Protein AF-A0AAV0XM20-F1 (afdb_monomer)

pLDDT: mean 88.74, std 11.44, range [48.19, 98.31]

Foldseek 3Di:
DPPVVVVVVVVLLVVLVVLLVVVLVVQVVDPLVVVLQVLLVVVLCQQVVDVVLVVLLVVLCVVVVFDQDRADHDRDRRDLLPVLSNLVNCVSSLVSLLVSLVCQLPPPVDDNVRNVVSVVSNCQSPPPSNVVVSVVSNVVSVVSNVSSVD

Radius of gyration: 18.61 Å; Cα contacts (8 Å, |Δi|>4): 126; chains: 1; bounding box: 55×38×40 Å

Sequence (150 aa):
MRYDYNCLLVLLHCLNHRLELAVHDSIKDIGALNHFKSFIDSLYVLYNASPKNQNELRNVCNELDILFLKLGRVLDVRWVASSWRAINAVWKTFPALCNHFCNAANDSTKNSKTRNKYLGLKKRLASPEFVSDLGLMCDCLQELSILSNQ

Nearest PDB structures (foldseek):
  5zo6-assembly1_X  TM=2.438E-01  e=1.044E+00  Homo sapiens
  5n77-assembly1_B  TM=3.645E-01  e=4.828E+00  Escherichia coli
  1bgd-assembly1_A  TM=3.052E-01  e=7.262E+00  Canis lupus familiaris

Mean predicted aligned error: 6.08 Å

Solvent-accessible surface area (backbone atoms only — not comparable to full-atom values): 8097 Å² total; per-residue (Å²): 142,76,71,68,62,60,56,53,52,52,51,50,54,52,50,35,53,51,50,53,51,52,54,50,58,62,48,72,76,38,71,69,54,52,58,52,42,53,50,47,40,49,52,23,49,56,38,73,76,26,72,66,53,38,50,55,41,41,50,44,13,58,78,68,75,36,76,76,53,79,63,39,56,59,88,69,98,84,37,56,54,55,23,30,53,17,47,49,23,48,61,70,34,38,71,32,52,51,48,48,24,50,50,50,35,67,38,83,89,53,55,69,70,56,17,52,50,25,44,52,50,38,54,51,64,70,26,71,67,49,47,50,51,51,51,53,49,43,58,55,25,48,56,50,23,56,63,58,71,112

Organism: NCBI:txid13131

Secondary structure (DSSP, 8-state):
--SHHHHHHHHHHHHHHHHHHHHHHHHHT-HHHHHHHHHHHHHHHHHHS-HHHHHHHHHHHHHTTPPP------S-SS-HHHHHHHHHHHHHTHHHHHHHHHHHHH-TTS-HHHHHHHHHHHHHHT-HHHHHHHHHHHHHHHHHHHHHT-

Structure (mmCIF, N/CA/C/O backbone):
data_AF-A0AAV0XM20-F1
#
_entry.id   AF-A0AAV0XM20-F1
#
loop_
_atom_site.group_PDB
_atom_site.id
_atom_site.type_symbol
_atom_site.label_atom_id
_atom_site.label_alt_id
_atom_site.label_comp_id
_atom_site.label_asym_id
_atom_site.label_entity_id
_atom_site.label_seq_id
_atom_site.pdbx_PDB_ins_code
_atom_site.Cartn_x
_atom_site.Cartn_y
_atom_site.Cartn_z
_atom_site.occupancy
_atom_site.B_iso_or_equiv
_atom_site.auth_seq_id
_atom_site.auth_comp_id
_atom_site.auth_asym_id
_atom_site.auth_atom_id
_atom_site.pdbx_PDB_model_num
ATOM 1 N N . MET A 1 1 ? 37.796 -23.287 -16.815 1.00 48.19 1 MET A N 1
ATOM 2 C CA . MET A 1 1 ? 36.520 -22.604 -17.126 1.00 48.19 1 MET A CA 1
ATOM 3 C C . MET A 1 1 ? 36.059 -21.724 -15.957 1.00 48.19 1 MET A C 1
ATOM 5 O O . MET A 1 1 ? 35.093 -22.054 -15.289 1.00 48.19 1 MET A O 1
ATOM 9 N N . ARG A 1 2 ? 36.775 -20.632 -15.648 1.00 50.75 2 ARG A N 1
ATOM 10 C CA . ARG A 1 2 ? 36.396 -19.661 -14.590 1.00 50.75 2 ARG A CA 1
ATOM 11 C C . ARG A 1 2 ? 36.376 -18.201 -15.077 1.00 50.75 2 ARG A C 1
ATOM 13 O O . ARG A 1 2 ? 36.044 -17.322 -14.294 1.00 50.75 2 ARG A O 1
ATOM 20 N N . TYR A 1 3 ? 36.704 -17.946 -16.346 1.00 52.22 3 TYR A N 1
ATOM 21 C CA . TYR A 1 3 ? 36.844 -16.589 -16.887 1.00 52.22 3 TYR A CA 1
ATOM 22 C C . TYR A 1 3 ? 35.568 -16.059 -17.568 1.00 52.22 3 TYR A C 1
ATOM 24 O O . TYR A 1 3 ? 35.324 -14.859 -17.511 1.00 52.22 3 TYR A O 1
ATOM 32 N N . ASP A 1 4 ? 34.694 -16.928 -18.090 1.00 56.91 4 ASP A N 1
ATOM 33 C CA . ASP A 1 4 ? 33.479 -16.497 -18.810 1.00 56.91 4 ASP A CA 1
ATOM 34 C C . ASP A 1 4 ? 32.323 -16.062 -17.890 1.00 56.91 4 ASP A C 1
ATOM 36 O O . ASP A 1 4 ? 31.483 -15.248 -18.271 1.00 56.91 4 ASP A O 1
ATOM 40 N N . TYR A 1 5 ? 32.304 -16.531 -16.638 1.00 59.81 5 TYR A N 1
ATOM 41 C CA . TYR A 1 5 ? 31.246 -16.195 -15.676 1.00 59.81 5 TYR A CA 1
ATOM 42 C C . TYR A 1 5 ? 31.276 -14.725 -15.237 1.00 59.81 5 TYR A C 1
ATOM 44 O O . TYR A 1 5 ? 30.232 -14.143 -14.962 1.00 59.81 5 TYR A O 1
ATOM 52 N N . ASN A 1 6 ? 32.458 -14.106 -15.189 1.00 63.84 6 ASN A N 1
ATOM 53 C CA . ASN A 1 6 ? 32.605 -12.728 -14.714 1.00 63.84 6 ASN A CA 1
ATOM 54 C C . ASN A 1 6 ? 32.052 -11.719 -15.740 1.00 63.84 6 ASN A C 1
ATOM 56 O O . ASN A 1 6 ? 31.419 -10.735 -15.374 1.00 63.84 6 ASN A O 1
ATOM 60 N N . CYS A 1 7 ? 32.204 -12.010 -17.036 1.00 73.31 7 CYS A N 1
ATOM 61 C CA . CYS A 1 7 ? 31.648 -11.183 -18.108 1.00 73.31 7 CYS A CA 1
ATOM 62 C C . CYS A 1 7 ? 30.112 -11.253 -18.146 1.00 73.31 7 CYS A C 1
A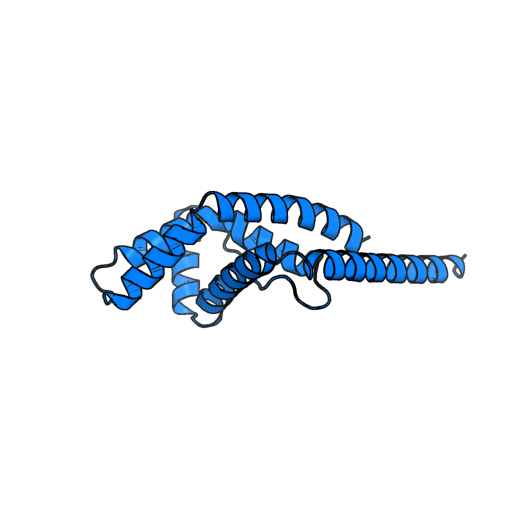TOM 64 O O . CYS A 1 7 ? 29.451 -10.219 -18.241 1.00 73.31 7 CYS A O 1
ATOM 66 N N . LEU A 1 8 ? 29.541 -12.454 -17.985 1.00 78.19 8 LEU A N 1
ATOM 67 C CA . LEU A 1 8 ? 28.089 -12.648 -17.938 1.00 78.19 8 LEU A CA 1
ATOM 68 C C . LEU A 1 8 ? 27.444 -11.905 -16.756 1.00 78.19 8 LEU A C 1
ATOM 70 O O . LEU A 1 8 ? 26.426 -11.241 -16.935 1.00 78.19 8 LEU A O 1
ATOM 74 N N . LEU A 1 9 ? 28.062 -11.963 -15.571 1.00 78.00 9 LEU A N 1
ATOM 75 C CA . LEU A 1 9 ? 27.580 -11.259 -14.376 1.00 78.00 9 LEU A CA 1
ATOM 76 C C . LEU A 1 9 ? 27.590 -9.735 -14.549 1.00 78.00 9 LEU A C 1
ATOM 78 O O . LEU A 1 9 ? 26.640 -9.063 -14.151 1.00 78.00 9 LEU A O 1
ATOM 82 N N . VAL A 1 10 ? 28.639 -9.183 -15.168 1.00 78.38 10 VAL A N 1
ATOM 83 C CA . VAL A 1 10 ? 28.726 -7.742 -15.453 1.00 78.38 10 VAL A CA 1
ATOM 84 C C . VAL A 1 10 ? 27.644 -7.316 -16.448 1.00 78.38 10 VAL A C 1
ATOM 86 O O . VAL A 1 10 ? 26.977 -6.308 -16.224 1.00 78.38 10 VAL A O 1
ATOM 89 N N . LEU A 1 11 ? 27.420 -8.092 -17.512 1.00 80.69 11 LEU A N 1
ATOM 90 C CA . LEU A 1 11 ? 26.372 -7.805 -18.496 1.00 80.69 11 LEU A CA 1
ATOM 91 C C . LEU A 1 11 ? 24.975 -7.829 -17.869 1.00 80.69 11 LEU A C 1
ATOM 93 O O . LEU A 1 11 ? 24.196 -6.904 -18.091 1.00 80.69 11 LEU A O 1
ATOM 97 N N . LEU A 1 12 ? 24.681 -8.840 -17.052 1.00 77.56 12 LEU A N 1
ATOM 98 C CA . LEU A 1 12 ? 23.405 -8.976 -16.354 1.00 77.56 12 LEU A CA 1
ATOM 99 C C . LEU A 1 12 ? 23.164 -7.812 -15.382 1.00 77.56 12 LEU A C 1
ATOM 101 O O . LEU A 1 12 ? 22.110 -7.182 -15.410 1.00 77.56 12 LEU A O 1
ATOM 105 N N . HIS A 1 13 ? 24.186 -7.435 -14.607 1.00 78.25 13 HIS A N 1
ATOM 106 C CA . HIS A 1 13 ? 24.127 -6.263 -13.735 1.00 78.25 13 HIS A CA 1
ATOM 107 C C . HIS A 1 13 ? 23.841 -4.970 -14.515 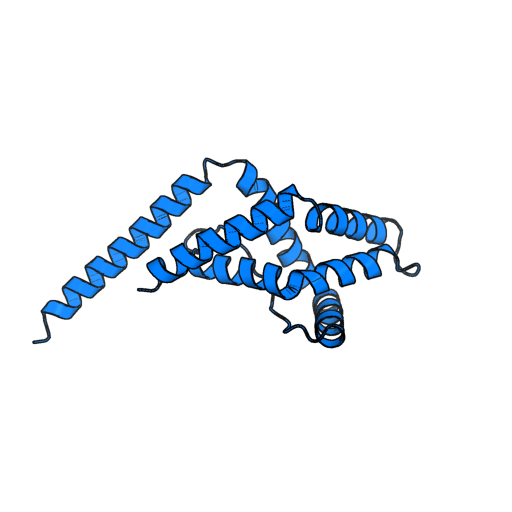1.00 78.25 13 HIS A C 1
ATOM 109 O O . HIS A 1 13 ? 22.984 -4.177 -14.118 1.00 78.25 13 HIS A O 1
ATOM 115 N N . CYS A 1 14 ? 24.523 -4.760 -15.645 1.00 84.00 14 CYS A N 1
ATOM 116 C CA . CYS A 1 14 ? 24.290 -3.601 -16.500 1.00 84.00 14 CYS A CA 1
ATOM 117 C C . CYS A 1 14 ? 22.878 -3.595 -17.101 1.00 84.00 14 CYS A C 1
ATOM 119 O O . CYS A 1 14 ? 22.260 -2.534 -17.170 1.00 84.00 14 CYS A O 1
ATOM 121 N N . LEU A 1 15 ? 22.357 -4.748 -17.529 1.00 83.12 15 LEU A N 1
ATOM 122 C CA . LEU A 1 15 ? 21.005 -4.866 -18.080 1.00 83.12 15 LEU A CA 1
ATOM 123 C C . LEU A 1 15 ? 19.941 -4.570 -17.020 1.00 83.12 15 LEU A C 1
ATOM 125 O O . LEU A 1 15 ? 19.059 -3.754 -17.281 1.00 83.12 15 LEU A O 1
ATOM 129 N N . ASN A 1 16 ? 20.076 -5.126 -15.815 1.00 82.25 16 ASN A N 1
ATOM 130 C CA . ASN A 1 16 ? 19.163 -4.850 -14.704 1.00 82.25 16 ASN A CA 1
ATOM 131 C C . ASN A 1 16 ? 19.190 -3.363 -14.336 1.00 82.25 16 ASN A C 1
ATOM 133 O O . ASN A 1 16 ? 18.140 -2.739 -14.194 1.00 82.25 16 ASN A O 1
ATOM 137 N N . HIS A 1 17 ? 20.378 -2.752 -14.283 1.00 82.62 17 HIS A N 1
ATOM 138 C CA . HIS A 1 17 ? 20.493 -1.316 -14.037 1.00 82.62 17 HIS A CA 1
ATOM 139 C C . HIS A 1 17 ? 19.832 -0.471 -15.140 1.00 82.62 17 HIS A C 1
ATOM 141 O O . HIS A 1 17 ? 19.141 0.503 -14.842 1.00 82.62 17 HIS A O 1
ATOM 147 N N . ARG A 1 18 ? 19.995 -0.844 -16.417 1.00 84.44 18 ARG A N 1
ATOM 148 C CA . ARG A 1 18 ? 19.340 -0.153 -17.542 1.00 84.44 18 ARG A CA 1
ATOM 149 C C . ARG A 1 18 ? 17.823 -0.314 -17.518 1.00 84.44 18 ARG A C 1
ATOM 151 O O . ARG A 1 18 ? 17.128 0.647 -17.835 1.00 84.44 18 ARG A O 1
ATOM 158 N N . LEU A 1 19 ? 17.319 -1.486 -17.131 1.00 84.25 19 LEU A N 1
ATOM 159 C CA . LEU A 1 19 ? 15.889 -1.722 -16.944 1.00 84.25 19 LEU A CA 1
ATOM 160 C C . LEU A 1 19 ? 15.330 -0.821 -15.838 1.00 84.25 19 LEU A C 1
ATOM 162 O O . LEU A 1 19 ? 14.316 -0.162 -16.052 1.00 84.25 19 LEU A O 1
ATOM 166 N N . GLU A 1 20 ? 16.015 -0.725 -14.694 1.00 83.00 20 GLU A N 1
ATOM 167 C CA . GLU A 1 20 ? 15.612 0.183 -13.613 1.00 83.00 20 GLU A CA 1
ATOM 168 C C . GLU A 1 20 ? 15.540 1.643 -14.080 1.00 83.00 20 GLU A C 1
ATOM 170 O O . GLU A 1 20 ? 14.567 2.333 -13.774 1.00 83.00 20 GLU A O 1
ATOM 175 N N . LEU A 1 21 ? 16.536 2.109 -14.844 1.00 83.88 21 LEU A N 1
ATOM 176 C CA . LEU A 1 21 ? 16.545 3.469 -15.391 1.00 83.88 21 LEU A CA 1
ATOM 177 C C . LEU A 1 21 ? 15.398 3.701 -16.381 1.00 83.88 21 LEU A C 1
ATOM 179 O O . LEU A 1 21 ? 14.703 4.707 -16.274 1.00 83.88 21 LEU A O 1
ATOM 183 N N . ALA A 1 22 ? 15.153 2.760 -17.297 1.00 83.94 22 ALA A N 1
ATOM 184 C CA . ALA A 1 22 ? 14.080 2.873 -18.284 1.00 83.94 22 ALA A CA 1
ATOM 185 C C . ALA A 1 22 ? 12.688 2.921 -17.631 1.00 83.94 22 ALA A C 1
ATOM 187 O O . ALA A 1 22 ? 11.841 3.729 -18.019 1.00 83.94 22 ALA A O 1
ATOM 188 N N . VAL A 1 23 ? 12.459 2.089 -16.610 1.00 81.88 23 VAL A N 1
ATOM 189 C CA . VAL A 1 23 ? 11.220 2.106 -15.818 1.00 81.88 23 VAL A CA 1
ATOM 190 C C . VAL A 1 23 ? 11.081 3.434 -15.075 1.00 81.88 23 VAL A C 1
ATOM 192 O O . VAL A 1 23 ? 10.017 4.046 -15.108 1.00 81.88 23 VAL A O 1
ATOM 195 N N . HIS A 1 24 ? 12.155 3.908 -14.439 1.00 80.31 24 HIS A N 1
ATOM 196 C CA . HIS A 1 24 ? 12.159 5.184 -13.721 1.00 80.31 24 HIS A CA 1
ATOM 197 C C . HIS A 1 24 ? 11.822 6.364 -14.633 1.00 80.31 24 HIS A C 1
ATOM 199 O O . HIS A 1 24 ? 10.972 7.181 -14.285 1.00 80.31 24 HIS A O 1
ATOM 205 N N . ASP A 1 25 ? 12.442 6.438 -15.809 1.00 81.19 25 ASP A N 1
ATOM 206 C CA . ASP A 1 25 ? 12.184 7.511 -16.768 1.00 81.19 25 ASP A CA 1
ATOM 207 C C . ASP A 1 25 ? 10.749 7.454 -17.308 1.00 81.19 25 ASP A C 1
ATOM 209 O O . ASP A 1 25 ? 10.080 8.481 -17.340 1.00 81.19 25 ASP A O 1
ATOM 213 N N . SER A 1 26 ? 10.221 6.258 -17.589 1.00 79.94 26 SER A N 1
ATOM 214 C CA . SER A 1 26 ? 8.829 6.087 -18.041 1.00 79.94 26 SER A CA 1
ATOM 215 C C . SER A 1 26 ? 7.801 6.555 -17.003 1.00 79.94 26 SER A C 1
ATOM 217 O O . SER A 1 26 ? 6.717 7.015 -17.349 1.00 79.94 26 SER A O 1
ATOM 219 N N . ILE A 1 27 ? 8.126 6.427 -15.716 1.00 77.56 27 ILE A N 1
ATOM 220 C CA . ILE A 1 27 ? 7.227 6.757 -14.605 1.00 77.56 27 ILE A CA 1
ATOM 221 C C . ILE A 1 27 ? 7.209 8.257 -14.303 1.00 77.56 27 ILE A C 1
ATOM 223 O O . ILE A 1 27 ? 6.164 8.778 -13.907 1.00 77.56 27 ILE A O 1
ATOM 227 N N . LYS A 1 28 ? 8.336 8.959 -14.486 1.00 72.75 28 LYS A N 1
ATOM 228 C CA . LYS A 1 28 ? 8.437 10.409 -14.228 1.00 72.75 28 LYS A CA 1
ATOM 229 C C . LYS A 1 28 ? 7.413 11.219 -15.015 1.00 72.75 28 LYS A C 1
ATOM 231 O O . LYS A 1 28 ? 6.907 12.214 -14.500 1.00 72.75 28 LYS A O 1
ATOM 236 N N . ASP A 1 29 ? 7.098 10.771 -16.223 1.00 69.69 29 ASP A N 1
ATOM 237 C CA . ASP A 1 29 ? 6.232 11.495 -17.150 1.00 69.69 29 ASP A CA 1
ATOM 238 C C . ASP A 1 29 ? 4.734 11.244 -16.894 1.00 69.69 29 ASP A C 1
ATOM 240 O O . ASP A 1 29 ? 3.873 11.909 -17.473 1.00 69.69 29 ASP A O 1
ATOM 244 N N . ILE A 1 30 ? 4.387 10.326 -15.981 1.00 74.94 30 ILE A N 1
ATOM 245 C CA . ILE A 1 30 ? 3.000 9.933 -15.709 1.00 74.94 30 ILE A CA 1
ATOM 246 C C . ILE A 1 30 ? 2.519 10.581 -14.407 1.00 74.94 30 ILE A C 1
ATOM 248 O O . ILE A 1 30 ? 2.621 10.019 -13.316 1.00 74.94 30 ILE A O 1
ATOM 252 N N . GLY A 1 31 ? 1.903 11.762 -14.521 1.00 70.12 31 GLY A N 1
ATOM 253 C CA . GLY A 1 31 ? 1.361 12.505 -13.374 1.00 70.12 31 GLY A CA 1
ATOM 254 C C . GLY A 1 31 ? 0.370 11.713 -12.503 1.00 70.12 31 GLY A C 1
ATOM 255 O O . GLY A 1 31 ? 0.310 11.925 -11.292 1.00 70.12 31 GLY A O 1
ATOM 256 N N . ALA A 1 32 ? -0.356 10.747 -13.077 1.00 67.81 32 ALA A N 1
ATOM 257 C CA . ALA A 1 32 ? -1.258 9.859 -12.336 1.00 67.81 32 ALA A CA 1
ATOM 258 C C . ALA A 1 32 ? -0.521 8.990 -11.294 1.00 67.81 32 ALA A C 1
ATOM 260 O O . ALA A 1 32 ? -1.025 8.788 -10.184 1.00 67.81 32 ALA A O 1
ATOM 261 N N . LEU A 1 33 ? 0.715 8.563 -11.590 1.00 78.81 33 LEU A N 1
ATOM 262 C CA . LEU A 1 33 ? 1.526 7.766 -10.667 1.00 78.81 33 LEU A CA 1
ATOM 263 C C . LEU A 1 33 ? 1.944 8.560 -9.428 1.00 78.81 33 LEU A C 1
ATOM 265 O O . LEU A 1 33 ? 2.133 7.968 -8.368 1.00 78.81 33 LEU A O 1
ATOM 269 N N . ASN A 1 34 ? 1.998 9.893 -9.501 1.00 82.69 34 ASN A N 1
ATOM 270 C CA . ASN A 1 34 ? 2.282 10.726 -8.332 1.00 82.69 34 ASN A CA 1
ATOM 271 C C . ASN A 1 34 ? 1.163 10.642 -7.287 1.00 82.69 34 ASN A C 1
ATOM 273 O O . ASN A 1 34 ? 1.437 10.537 -6.090 1.00 82.69 34 ASN A O 1
ATOM 277 N N . HIS A 1 35 ? -0.102 10.645 -7.719 1.00 87.62 35 HIS A N 1
ATOM 278 C CA . HIS A 1 35 ? -1.240 10.503 -6.806 1.00 87.62 35 HIS A CA 1
ATOM 279 C C . HIS A 1 35 ? -1.308 9.104 -6.197 1.00 87.62 35 HIS A C 1
ATOM 281 O O . HIS A 1 35 ? -1.593 8.963 -5.005 1.00 87.62 35 HIS A O 1
ATOM 287 N N . PHE A 1 36 ? -1.016 8.077 -6.995 1.00 90.69 36 PHE A N 1
ATOM 288 C CA . PHE A 1 36 ? -0.913 6.705 -6.516 1.00 90.69 36 PHE A CA 1
ATOM 289 C C . PHE A 1 36 ? 0.214 6.553 -5.483 1.00 90.69 36 PHE A C 1
ATOM 291 O O . PHE A 1 36 ? -0.045 6.143 -4.349 1.00 90.69 36 PHE A O 1
ATOM 298 N N . LYS A 1 37 ? 1.436 6.992 -5.825 1.00 90.88 37 LYS A N 1
ATOM 299 C CA . LYS A 1 37 ? 2.605 7.011 -4.930 1.00 90.88 37 LYS A CA 1
ATOM 300 C C . LYS A 1 37 ? 2.286 7.706 -3.617 1.00 90.88 37 LYS A C 1
ATOM 302 O O . LYS A 1 37 ? 2.500 7.137 -2.553 1.00 90.88 37 LYS A O 1
ATOM 307 N N . SER A 1 38 ? 1.734 8.917 -3.695 1.00 91.69 38 SER A N 1
ATOM 308 C CA . SER A 1 38 ? 1.384 9.718 -2.523 1.00 91.69 38 SER A CA 1
ATOM 309 C C . SER A 1 38 ? 0.413 8.981 -1.599 1.00 91.69 38 SER A C 1
ATOM 311 O O . SER A 1 38 ? 0.579 9.003 -0.378 1.00 91.69 38 SER A O 1
ATOM 313 N N . PHE A 1 39 ? -0.571 8.276 -2.164 1.00 95.12 39 PHE A N 1
ATOM 314 C CA . PHE A 1 39 ? -1.506 7.504 -1.359 1.00 95.12 39 PHE A CA 1
ATOM 315 C C . PHE A 1 39 ? -0.835 6.300 -0.688 1.00 95.12 39 PHE A C 1
ATOM 317 O O . PHE A 1 39 ? -1.001 6.125 0.519 1.00 95.12 39 PHE A O 1
ATOM 324 N N . ILE A 1 40 ? -0.027 5.521 -1.412 1.00 95.25 40 ILE A N 1
ATOM 325 C CA . ILE A 1 40 ? 0.728 4.402 -0.824 1.00 95.25 40 ILE A CA 1
ATOM 326 C C . ILE A 1 40 ? 1.685 4.897 0.272 1.00 95.25 40 ILE A C 1
ATOM 328 O O . ILE A 1 40 ? 1.721 4.332 1.366 1.00 95.25 40 ILE A O 1
ATOM 332 N N . ASP A 1 41 ? 2.389 6.006 0.040 1.00 93.50 41 ASP A N 1
ATOM 333 C CA . ASP A 1 41 ? 3.258 6.634 1.038 1.00 93.50 41 ASP A CA 1
ATOM 334 C C . ASP A 1 41 ? 2.465 7.094 2.274 1.00 93.50 41 ASP A C 1
ATOM 336 O O . ASP A 1 41 ? 2.945 6.970 3.404 1.00 93.50 41 ASP A O 1
ATOM 340 N N . SER A 1 42 ? 1.222 7.556 2.103 1.00 95.44 42 SER A N 1
ATOM 341 C CA . SER A 1 42 ? 0.346 7.899 3.229 1.00 95.44 42 SER A CA 1
ATOM 342 C C . SER A 1 42 ? -0.021 6.677 4.083 1.00 95.44 42 SER A C 1
ATOM 344 O O . SER A 1 42 ? -0.047 6.784 5.314 1.00 95.44 42 SER A O 1
ATOM 346 N N . LEU A 1 43 ? -0.232 5.508 3.460 1.00 96.75 43 LEU A N 1
ATOM 347 C CA . LEU A 1 43 ? -0.448 4.244 4.168 1.00 96.75 43 LEU A CA 1
ATOM 348 C C . LEU A 1 43 ? 0.812 3.850 4.937 1.00 96.75 43 LEU A C 1
ATOM 350 O O . LEU A 1 43 ? 0.745 3.570 6.134 1.00 96.75 43 LEU A O 1
ATOM 354 N N . TYR A 1 44 ? 1.973 3.901 4.279 1.00 95.50 44 TYR A N 1
ATOM 355 C CA . TYR A 1 44 ? 3.254 3.649 4.931 1.00 95.50 44 TYR A CA 1
ATOM 356 C C . TYR A 1 44 ? 3.432 4.529 6.172 1.00 95.50 44 TYR A C 1
ATOM 358 O O . TYR A 1 44 ? 3.725 4.019 7.251 1.00 95.50 44 TYR A O 1
ATOM 366 N N . VAL A 1 45 ? 3.217 5.843 6.055 1.00 95.19 45 VAL A N 1
ATOM 367 C CA . VAL A 1 45 ? 3.347 6.773 7.185 1.00 95.19 45 VAL A CA 1
ATOM 368 C C . VAL A 1 45 ? 2.353 6.431 8.294 1.00 95.19 45 VAL A C 1
ATOM 370 O O . VAL A 1 45 ? 2.745 6.389 9.459 1.00 95.19 45 VAL A O 1
ATOM 373 N N . LEU A 1 46 ? 1.093 6.139 7.959 1.00 96.44 46 LEU A N 1
ATOM 374 C CA . LEU A 1 46 ? 0.050 5.831 8.939 1.00 96.44 46 LEU A CA 1
ATOM 375 C C . LEU A 1 46 ? 0.408 4.642 9.843 1.00 96.44 46 LEU A C 1
ATOM 377 O O . LEU A 1 46 ? 0.135 4.695 11.046 1.00 96.44 46 LEU A O 1
ATOM 381 N N . TYR A 1 47 ? 1.010 3.597 9.272 1.00 96.62 47 TYR A N 1
ATOM 382 C CA . TYR A 1 47 ? 1.311 2.352 9.983 1.00 96.62 47 TYR A CA 1
ATOM 383 C C . TYR A 1 47 ? 2.754 2.253 10.478 1.00 96.62 47 TYR A C 1
ATOM 385 O O . TYR A 1 47 ? 2.996 1.625 11.503 1.00 96.62 47 TYR A O 1
ATOM 393 N N . ASN A 1 48 ? 3.720 2.880 9.805 1.00 92.94 48 ASN A N 1
ATOM 394 C CA . ASN A 1 48 ? 5.111 2.881 10.259 1.00 92.94 48 ASN A CA 1
ATOM 395 C C . ASN A 1 48 ? 5.355 3.908 11.376 1.00 92.94 48 ASN A C 1
ATOM 397 O O . ASN A 1 48 ? 6.214 3.681 12.220 1.00 92.94 48 ASN A O 1
ATOM 401 N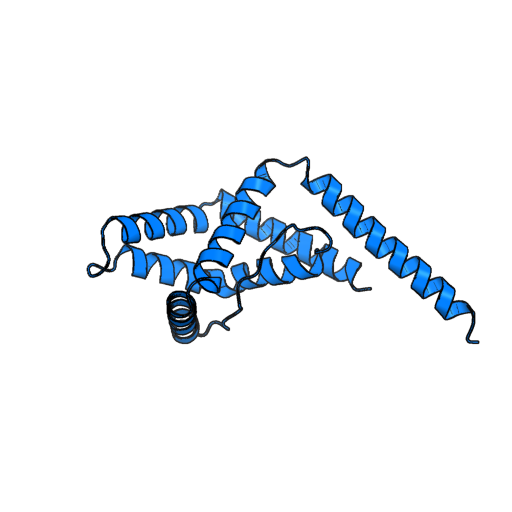 N . ALA A 1 49 ? 4.615 5.023 11.406 1.00 90.50 49 ALA A N 1
ATOM 402 C CA . ALA A 1 49 ? 4.779 6.046 12.443 1.00 90.50 49 ALA A CA 1
ATOM 403 C C . ALA A 1 49 ? 4.051 5.718 13.760 1.00 90.50 49 ALA A C 1
ATOM 405 O O . ALA A 1 49 ? 4.287 6.381 14.766 1.00 90.50 49 ALA A O 1
ATOM 406 N N . SER A 1 50 ? 3.147 4.731 13.770 1.00 93.44 50 SER A N 1
ATOM 407 C CA . SER A 1 50 ? 2.330 4.403 14.941 1.00 93.44 50 SER A CA 1
ATOM 408 C C . SER A 1 50 ? 2.277 2.892 15.186 1.00 93.44 50 SER A C 1
ATOM 410 O O . SER A 1 50 ? 1.532 2.190 14.496 1.00 93.44 50 SER A O 1
ATOM 412 N N . PRO A 1 51 ? 2.987 2.386 16.217 1.00 95.06 51 PRO A N 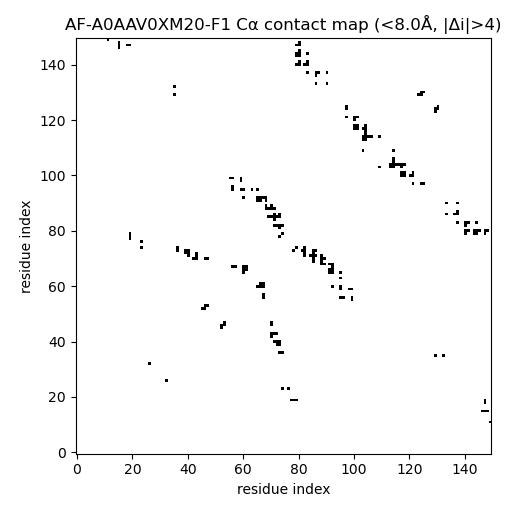1
ATOM 413 C CA . PRO A 1 51 ? 2.885 0.987 16.635 1.00 95.06 51 PRO A CA 1
ATOM 414 C C . PRO A 1 51 ? 1.448 0.577 16.975 1.00 95.06 51 PRO A C 1
ATOM 416 O O . PRO A 1 51 ? 1.042 -0.548 16.703 1.00 95.06 51 PRO A O 1
ATOM 419 N N . LYS A 1 52 ? 0.649 1.514 17.506 1.00 95.50 52 LYS A N 1
ATOM 420 C CA . LYS A 1 52 ? -0.773 1.300 17.795 1.00 95.50 52 LYS A CA 1
ATOM 421 C C . LYS A 1 52 ? -1.566 0.976 16.528 1.00 95.50 52 LYS A C 1
ATOM 423 O O . LYS A 1 52 ? -2.198 -0.071 16.483 1.00 95.50 52 LYS A O 1
ATOM 428 N N . ASN A 1 53 ? -1.485 1.817 15.494 1.00 96.31 53 ASN A N 1
ATOM 429 C CA . ASN A 1 53 ? -2.184 1.557 14.229 1.00 96.31 53 ASN A CA 1
ATOM 430 C C . ASN A 1 53 ? -1.706 0.247 13.583 1.00 96.31 53 ASN A C 1
ATOM 432 O O . ASN A 1 53 ? -2.493 -0.474 12.978 1.00 96.31 53 ASN A O 1
ATOM 436 N N . GLN A 1 54 ? -0.410 -0.065 13.697 1.00 96.81 54 GLN A N 1
ATOM 437 C CA . GLN A 1 54 ? 0.140 -1.318 13.186 1.00 96.81 54 GLN A CA 1
ATOM 438 C C . GLN A 1 54 ? -0.453 -2.535 13.906 1.00 96.81 54 GLN A C 1
ATOM 440 O O . GLN A 1 54 ? -0.787 -3.524 13.257 1.00 96.81 54 GLN A O 1
ATOM 445 N N . ASN A 1 55 ? -0.593 -2.462 15.231 1.00 97.31 55 ASN A N 1
ATOM 446 C CA . ASN A 1 55 ? -1.193 -3.526 16.024 1.00 97.31 55 ASN A CA 1
ATOM 447 C C . ASN A 1 55 ? -2.697 -3.663 15.753 1.00 97.31 55 ASN A C 1
ATOM 449 O O . ASN A 1 55 ? -3.185 -4.774 15.600 1.00 97.31 55 ASN A O 1
ATOM 453 N N . GLU A 1 56 ? -3.414 -2.543 15.620 1.00 96.94 56 GLU A N 1
ATOM 454 C CA . GLU A 1 56 ? -4.829 -2.535 15.226 1.00 96.94 56 GLU A CA 1
ATOM 455 C C . GLU A 1 56 ? -5.021 -3.222 13.862 1.00 96.94 56 GLU A C 1
ATOM 457 O O . GLU A 1 56 ? -5.845 -4.124 13.748 1.00 96.94 56 GLU A O 1
ATOM 462 N N . LEU A 1 57 ? -4.205 -2.898 12.850 1.00 97.81 57 LEU A N 1
ATOM 463 C CA . LEU A 1 57 ? -4.258 -3.588 11.554 1.00 97.81 57 LEU A CA 1
ATOM 464 C C . LEU A 1 57 ? -3.891 -5.072 11.660 1.00 97.81 57 LEU A C 1
ATOM 466 O O . LEU A 1 57 ? -4.519 -5.898 11.008 1.00 97.81 57 LEU A O 1
ATOM 470 N N . ARG A 1 58 ? -2.893 -5.426 12.476 1.00 97.88 58 ARG A N 1
ATOM 471 C CA . ARG A 1 58 ? -2.511 -6.826 12.701 1.00 97.88 58 ARG A CA 1
ATOM 472 C C . ARG A 1 58 ? -3.650 -7.633 13.321 1.00 97.88 58 ARG A C 1
ATOM 474 O O . ARG A 1 58 ? -3.864 -8.764 12.905 1.00 97.88 58 ARG A O 1
ATOM 481 N N . ASN A 1 59 ? -4.387 -7.058 14.267 1.00 98.06 59 ASN A N 1
ATOM 482 C CA . ASN A 1 59 ? -5.552 -7.710 14.859 1.00 98.06 59 ASN A CA 1
ATOM 483 C C . ASN A 1 59 ? -6.633 -7.957 13.802 1.00 98.06 59 ASN A C 1
ATOM 485 O O . ASN A 1 59 ? -7.108 -9.078 13.680 1.00 98.06 59 ASN A O 1
ATOM 489 N N . VAL A 1 60 ? -6.925 -6.954 12.968 1.00 98.06 60 VAL A N 1
ATOM 490 C CA . VAL A 1 60 ? -7.878 -7.094 11.854 1.00 98.06 60 VAL A CA 1
ATOM 491 C C . VAL A 1 60 ? -7.416 -8.156 10.847 1.00 98.06 60 VAL A C 1
ATOM 493 O O . VAL A 1 60 ? -8.225 -8.935 10.357 1.00 98.06 60 VAL A O 1
ATOM 496 N N . CYS A 1 61 ? -6.116 -8.221 10.541 1.00 97.94 61 CYS A N 1
ATOM 497 C CA . CYS A 1 61 ? -5.537 -9.294 9.729 1.00 97.94 61 CYS A CA 1
ATOM 498 C C . CYS A 1 61 ? -5.804 -10.673 10.348 1.00 97.94 61 CYS A C 1
ATOM 500 O O . CYS A 1 61 ? -6.295 -11.552 9.651 1.00 97.94 61 CYS A O 1
ATOM 502 N N . ASN A 1 62 ? -5.539 -10.845 11.646 1.00 97.94 62 ASN A N 1
ATOM 503 C CA . ASN A 1 62 ? -5.760 -12.113 12.343 1.00 97.94 62 ASN A CA 1
ATOM 504 C C . ASN A 1 62 ? -7.247 -12.510 12.378 1.00 97.94 62 ASN A C 1
ATOM 506 O O . ASN A 1 62 ? -7.567 -13.675 12.185 1.00 97.94 62 ASN A O 1
ATOM 510 N N . GLU A 1 63 ? -8.153 -11.553 12.597 1.00 97.88 63 GLU A N 1
ATOM 511 C CA . GLU A 1 63 ? -9.607 -11.784 12.593 1.00 97.88 63 GLU A CA 1
ATOM 512 C C . GLU A 1 63 ? -10.129 -12.254 11.228 1.00 97.88 63 GLU A C 1
ATOM 514 O O . GLU A 1 63 ? -11.093 -13.012 11.162 1.00 97.88 63 GLU A O 1
ATOM 519 N N . LEU A 1 64 ? -9.496 -11.804 10.142 1.00 97.56 64 LEU A N 1
ATOM 520 C CA . LEU A 1 64 ? -9.852 -12.162 8.768 1.00 97.56 64 LEU A CA 1
ATOM 521 C C . LEU A 1 64 ? -9.035 -13.339 8.210 1.00 97.56 64 LEU A C 1
ATOM 523 O O . LEU A 1 64 ? -9.170 -13.638 7.027 1.00 97.56 64 LEU A O 1
ATOM 527 N N . ASP A 1 65 ? -8.179 -13.967 9.023 1.00 97.38 65 ASP A N 1
ATOM 528 C CA . ASP A 1 65 ? -7.221 -15.002 8.602 1.00 97.38 65 ASP A CA 1
ATOM 529 C C . ASP A 1 65 ? -6.322 -14.564 7.422 1.00 97.38 65 ASP A C 1
ATOM 531 O O . ASP A 1 65 ? -6.008 -15.305 6.492 1.00 97.38 65 ASP A O 1
ATOM 535 N N . ILE A 1 66 ? -5.911 -13.293 7.440 1.00 96.94 66 ILE A N 1
ATOM 536 C CA . ILE A 1 66 ? -5.018 -12.686 6.452 1.00 96.94 66 ILE A CA 1
ATOM 537 C C . ILE A 1 66 ? -3.618 -12.575 7.049 1.00 96.94 66 ILE A C 1
ATOM 539 O O . ILE A 1 66 ? -3.423 -12.006 8.124 1.00 96.94 66 ILE A O 1
ATOM 543 N N . LEU A 1 67 ? -2.603 -13.020 6.305 1.00 96.81 67 LEU A N 1
ATOM 544 C CA . LEU A 1 67 ? -1.210 -12.801 6.685 1.00 96.81 67 LEU A CA 1
ATOM 545 C C . LEU A 1 67 ? -0.903 -11.297 6.767 1.00 96.81 67 LEU A C 1
ATOM 547 O O . LEU A 1 67 ? -0.963 -10.576 5.770 1.00 96.81 67 LEU A O 1
ATOM 551 N N . PHE A 1 68 ? -0.501 -10.829 7.949 1.00 95.88 68 PHE A N 1
ATOM 552 C CA . PHE A 1 68 ? -0.046 -9.454 8.115 1.00 95.88 68 PHE A CA 1
ATOM 553 C C . PHE A 1 68 ? 1.275 -9.221 7.370 1.00 95.88 68 PHE A C 1
ATOM 555 O O . PHE A 1 68 ? 2.307 -9.807 7.706 1.00 95.88 68 PHE A O 1
ATOM 562 N N . LEU A 1 69 ? 1.261 -8.283 6.422 1.00 95.56 69 LEU A N 1
ATOM 563 C CA . LEU A 1 69 ? 2.448 -7.806 5.719 1.00 95.56 69 LEU A CA 1
ATOM 564 C C . LEU A 1 69 ? 2.712 -6.345 6.079 1.00 95.56 69 LEU A C 1
ATOM 566 O O . LEU A 1 69 ? 1.812 -5.505 6.055 1.00 95.56 69 LEU A O 1
ATOM 570 N N . LYS A 1 70 ? 3.966 -6.021 6.414 1.00 93.50 70 LYS A N 1
ATOM 571 C CA . LYS A 1 70 ? 4.345 -4.638 6.718 1.00 93.50 70 LYS A CA 1
ATOM 572 C C . LYS A 1 70 ? 4.265 -3.801 5.440 1.00 93.50 70 LYS A C 1
ATOM 574 O O . LYS A 1 70 ? 4.916 -4.125 4.450 1.00 93.50 70 LYS A O 1
ATOM 579 N N . LEU A 1 71 ? 3.512 -2.704 5.491 1.00 94.75 71 LEU A N 1
ATOM 580 C CA . LEU A 1 71 ? 3.407 -1.787 4.360 1.00 94.75 71 LEU A CA 1
ATOM 581 C C . LEU A 1 71 ? 4.736 -1.061 4.129 1.00 94.75 71 LEU A C 1
ATOM 583 O O . LEU A 1 71 ? 5.390 -0.628 5.083 1.00 94.75 71 LEU A O 1
ATOM 587 N N . GLY A 1 72 ? 5.120 -0.947 2.859 1.00 91.88 72 GLY A N 1
ATOM 588 C CA . GLY A 1 72 ? 6.347 -0.296 2.404 1.00 91.88 72 GLY A CA 1
ATOM 589 C C . GLY A 1 72 ? 6.075 0.968 1.589 1.00 91.88 72 GLY A C 1
ATOM 590 O O . GLY A 1 72 ? 4.925 1.339 1.364 1.00 91.88 72 GLY A O 1
ATOM 591 N N . ARG A 1 73 ? 7.155 1.612 1.143 1.00 89.94 73 ARG A N 1
ATOM 592 C CA . ARG A 1 73 ? 7.117 2.733 0.194 1.00 89.94 73 ARG A CA 1
ATOM 593 C C . ARG A 1 73 ? 7.309 2.250 -1.233 1.00 89.94 73 ARG A C 1
ATOM 595 O O . ARG A 1 73 ? 7.834 1.156 -1.461 1.00 89.94 73 ARG A O 1
ATOM 602 N N . VAL A 1 74 ? 6.907 3.087 -2.179 1.00 86.31 74 VAL A N 1
ATOM 603 C CA . VAL A 1 74 ? 6.990 2.788 -3.608 1.00 86.31 74 VAL A CA 1
ATOM 604 C C . VAL A 1 74 ? 7.728 3.884 -4.371 1.00 86.31 74 VAL A C 1
ATOM 606 O O . VAL A 1 74 ? 7.719 5.031 -3.929 1.00 86.31 74 VAL A O 1
ATOM 609 N N . LEU A 1 75 ? 8.298 3.549 -5.535 1.00 73.94 75 LEU A N 1
ATOM 610 C CA . LEU A 1 75 ? 8.733 4.535 -6.537 1.00 73.94 75 LEU A CA 1
ATOM 611 C C . LEU A 1 75 ? 9.922 5.443 -6.113 1.00 73.94 75 LEU A C 1
ATOM 613 O O . LEU A 1 75 ? 9.885 6.643 -6.375 1.00 73.94 75 LEU A O 1
ATOM 617 N N . ASP A 1 76 ? 10.963 4.891 -5.465 1.00 69.44 76 ASP A N 1
ATOM 618 C CA . ASP A 1 76 ? 12.212 5.616 -5.103 1.00 69.44 76 ASP A CA 1
ATOM 619 C C . ASP A 1 76 ? 13.363 5.352 -6.125 1.00 69.44 76 ASP A C 1
ATOM 621 O O . ASP A 1 76 ? 13.078 5.129 -7.287 1.00 69.44 76 ASP A O 1
ATOM 625 N N . VAL A 1 77 ? 14.670 5.441 -5.813 1.00 54.19 77 VAL A N 1
ATOM 626 C CA . VAL A 1 77 ? 15.740 5.520 -6.860 1.00 54.19 77 VAL A CA 1
ATOM 627 C C . VAL A 1 77 ? 16.215 4.163 -7.444 1.00 54.19 77 VAL A C 1
ATOM 629 O O . VAL A 1 77 ? 16.797 4.154 -8.524 1.00 54.19 77 VAL A O 1
ATOM 632 N N . ARG A 1 78 ? 15.975 3.010 -6.790 1.00 59.16 78 ARG A N 1
ATOM 633 C CA . ARG A 1 78 ? 16.368 1.650 -7.268 1.00 59.16 78 ARG A CA 1
ATOM 634 C C . ARG A 1 78 ? 15.486 0.555 -6.660 1.00 59.16 78 ARG A C 1
ATOM 636 O O . ARG A 1 78 ? 15.774 0.083 -5.558 1.00 59.16 78 ARG A O 1
ATOM 643 N N . TRP A 1 79 ? 14.330 0.258 -7.255 1.00 71.56 79 TRP A N 1
ATOM 644 C CA . TRP A 1 79 ? 13.227 -0.247 -6.428 1.00 71.56 79 TRP A CA 1
ATOM 645 C C . TRP A 1 79 ? 12.288 -1.271 -7.032 1.00 71.56 79 TRP A C 1
ATOM 647 O O . TRP A 1 79 ? 11.430 -1.693 -6.267 1.00 71.56 79 TRP A O 1
ATOM 657 N N . VAL A 1 80 ? 12.388 -1.692 -8.295 1.00 81.81 80 VAL A N 1
ATOM 658 C CA . VAL A 1 80 ? 11.332 -2.502 -8.947 1.00 81.81 80 VAL A CA 1
ATOM 659 C C . VAL A 1 80 ? 10.848 -3.650 -8.043 1.00 81.81 80 VAL A C 1
ATOM 661 O O . VAL A 1 80 ? 9.677 -3.700 -7.661 1.00 81.81 80 VAL A O 1
ATOM 664 N N . ALA A 1 81 ? 11.772 -4.481 -7.553 1.00 84.19 81 ALA A N 1
ATOM 665 C CA . ALA A 1 81 ? 11.462 -5.549 -6.601 1.00 84.19 81 ALA A CA 1
ATOM 666 C C . ALA A 1 81 ? 10.983 -5.046 -5.221 1.00 84.19 81 ALA A C 1
ATOM 668 O O . ALA A 1 81 ? 10.150 -5.677 -4.568 1.00 84.19 81 ALA A O 1
ATOM 669 N N . SER A 1 82 ? 11.508 -3.917 -4.742 1.00 87.50 82 SER A N 1
ATOM 670 C CA . SER A 1 82 ? 11.119 -3.320 -3.460 1.00 87.50 82 SER A CA 1
ATOM 671 C C . SER A 1 82 ? 9.694 -2.789 -3.449 1.00 87.50 82 SER A C 1
ATOM 673 O O . SER A 1 82 ? 8.953 -3.029 -2.496 1.00 87.50 82 SER A O 1
ATOM 675 N N . SER A 1 83 ? 9.272 -2.105 -4.503 1.00 89.75 83 SER A N 1
ATOM 676 C CA . SER A 1 83 ? 7.898 -1.630 -4.554 1.00 89.75 83 SER A CA 1
ATOM 677 C C . SER A 1 83 ? 6.943 -2.686 -5.049 1.00 89.75 83 SER A C 1
ATOM 679 O O . SER A 1 83 ? 5.802 -2.625 -4.623 1.00 89.75 83 SER A O 1
ATOM 681 N N . TRP A 1 84 ? 7.376 -3.693 -5.819 1.00 92.50 84 TRP A N 1
ATOM 682 C CA . TRP A 1 84 ? 6.563 -4.901 -5.963 1.00 92.50 84 TRP A CA 1
ATOM 683 C C . TRP A 1 84 ? 6.207 -5.461 -4.582 1.00 92.50 84 TRP A C 1
ATOM 685 O O . TRP A 1 84 ? 5.034 -5.646 -4.277 1.00 92.50 84 TRP A O 1
ATOM 695 N N . ARG A 1 85 ? 7.192 -5.622 -3.683 1.00 92.44 85 ARG A N 1
ATOM 696 C CA . ARG A 1 85 ? 6.932 -6.058 -2.298 1.00 92.44 85 ARG A CA 1
ATOM 697 C C . ARG A 1 85 ? 5.954 -5.137 -1.560 1.00 92.44 85 ARG A C 1
ATOM 699 O O . ARG A 1 85 ? 5.066 -5.638 -0.875 1.00 92.44 85 ARG A O 1
ATOM 706 N N . ALA A 1 86 ? 6.095 -3.817 -1.688 1.00 94.00 86 ALA A N 1
ATOM 707 C CA . ALA A 1 86 ? 5.196 -2.863 -1.034 1.00 94.00 86 ALA A CA 1
ATOM 708 C C . ALA A 1 86 ? 3.764 -2.901 -1.603 1.00 94.00 86 ALA A C 1
ATOM 710 O O . ALA A 1 86 ? 2.803 -2.907 -0.836 1.00 94.00 86 ALA A O 1
ATOM 711 N N . ILE A 1 87 ? 3.622 -2.975 -2.926 1.00 95.38 87 ILE A N 1
ATOM 712 C CA . ILE A 1 87 ? 2.339 -3.054 -3.629 1.00 95.38 87 ILE A CA 1
ATOM 713 C C . ILE A 1 87 ? 1.647 -4.386 -3.352 1.00 95.38 87 ILE A C 1
ATOM 715 O O . ILE A 1 87 ? 0.488 -4.396 -2.948 1.00 95.38 87 ILE A O 1
ATOM 719 N N . ASN A 1 88 ? 2.375 -5.499 -3.430 1.00 96.19 88 ASN A N 1
ATOM 720 C CA . ASN A 1 88 ? 1.866 -6.813 -3.058 1.00 96.19 88 ASN A CA 1
ATOM 721 C C . ASN A 1 88 ? 1.433 -6.857 -1.581 1.00 96.19 88 ASN A C 1
ATOM 723 O O . ASN A 1 88 ? 0.405 -7.447 -1.262 1.00 96.19 88 ASN A O 1
ATOM 727 N N . ALA A 1 89 ? 2.153 -6.190 -0.669 1.00 97.00 89 ALA A N 1
ATOM 728 C CA . ALA A 1 89 ? 1.725 -6.083 0.727 1.00 97.00 89 ALA A CA 1
ATOM 729 C C . ALA A 1 89 ? 0.372 -5.368 0.862 1.00 97.00 89 ALA A C 1
ATOM 731 O O . ALA A 1 89 ? -0.505 -5.864 1.569 1.00 97.00 89 ALA A O 1
ATOM 732 N N . VAL A 1 90 ? 0.176 -4.248 0.159 1.00 97.56 90 VAL A N 1
ATOM 733 C CA . VAL A 1 90 ? -1.111 -3.530 0.128 1.00 97.56 90 VAL A CA 1
ATOM 734 C C . VAL A 1 90 ? -2.209 -4.396 -0.491 1.00 97.56 90 VAL A C 1
ATOM 736 O O . VAL A 1 90 ? -3.289 -4.484 0.081 1.00 97.56 90 VAL A O 1
ATOM 739 N N . TRP A 1 91 ? -1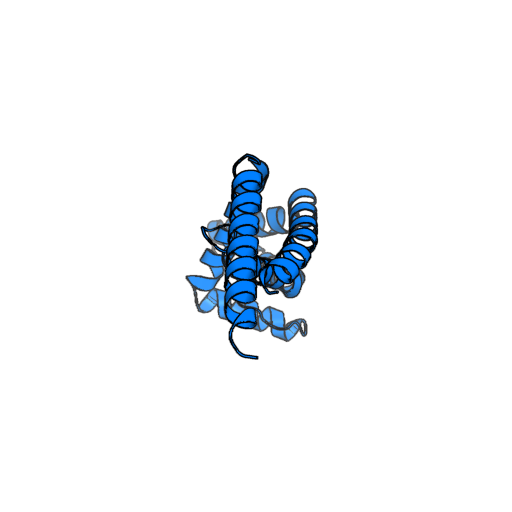.927 -5.088 -1.597 1.00 97.88 91 TRP A N 1
ATOM 740 C CA . TRP A 1 91 ? -2.875 -5.982 -2.268 1.00 97.88 91 TRP A CA 1
ATOM 741 C C . TRP A 1 91 ? -3.348 -7.119 -1.357 1.00 97.88 91 TRP A C 1
ATOM 743 O O . TRP A 1 91 ? -4.544 -7.315 -1.155 1.00 97.88 91 TRP A O 1
ATOM 753 N N . LYS A 1 92 ? -2.414 -7.849 -0.738 1.00 97.56 92 LYS A N 1
ATOM 754 C CA . LYS A 1 92 ? -2.731 -8.987 0.141 1.00 97.56 92 LYS A CA 1
ATOM 755 C C . LYS A 1 92 ? -3.421 -8.564 1.438 1.00 97.56 92 LYS A C 1
ATOM 757 O O . LYS A 1 92 ? -4.208 -9.332 1.978 1.00 97.56 92 LYS A O 1
ATOM 762 N N . THR A 1 93 ? -3.148 -7.355 1.930 1.00 97.19 93 THR A N 1
ATOM 763 C CA . THR A 1 93 ? -3.787 -6.808 3.140 1.00 97.19 93 THR A CA 1
ATOM 764 C C . THR A 1 93 ? -5.003 -5.930 2.835 1.00 97.19 93 THR A C 1
ATOM 766 O O . THR A 1 93 ? -5.589 -5.365 3.758 1.00 97.19 93 THR A O 1
ATOM 769 N N . PHE A 1 94 ? -5.433 -5.839 1.571 1.00 97.81 94 PHE A N 1
ATOM 770 C CA . PHE A 1 94 ? -6.491 -4.928 1.130 1.00 97.81 94 PHE A CA 1
ATOM 771 C C . PHE A 1 94 ? -7.805 -5.077 1.922 1.00 97.81 94 PHE A C 1
ATOM 773 O O . PHE A 1 94 ? -8.294 -4.061 2.428 1.00 97.81 94 PHE A O 1
ATOM 780 N N . PRO A 1 95 ? -8.352 -6.293 2.151 1.00 97.38 95 PRO A N 1
ATOM 781 C CA . PRO A 1 95 ? -9.574 -6.438 2.944 1.00 97.38 95 PRO A CA 1
ATOM 782 C C . PRO A 1 95 ? -9.400 -5.950 4.390 1.00 97.38 95 PRO A C 1
ATOM 784 O O . PRO A 1 95 ? -10.287 -5.290 4.937 1.00 97.38 95 PRO A O 1
ATOM 787 N N . ALA A 1 96 ? -8.234 -6.205 4.994 1.00 98.12 96 ALA A N 1
ATOM 788 C CA . ALA A 1 96 ? -7.921 -5.756 6.347 1.00 98.12 96 ALA A CA 1
ATOM 789 C C . ALA A 1 96 ? -7.781 -4.227 6.430 1.00 98.12 96 ALA A C 1
ATOM 791 O O . ALA A 1 96 ? -8.267 -3.616 7.382 1.00 98.12 96 ALA A O 1
ATOM 792 N N . LEU A 1 97 ? -7.196 -3.584 5.413 1.00 98.31 97 LEU A N 1
ATOM 793 C CA . LEU A 1 97 ? -7.134 -2.123 5.313 1.00 98.31 97 LEU A CA 1
ATOM 794 C C . LEU A 1 97 ? -8.536 -1.506 5.222 1.00 98.31 97 LEU A C 1
ATOM 796 O O . LEU A 1 97 ? -8.849 -0.575 5.968 1.00 98.31 97 LEU A O 1
ATOM 800 N N . CYS A 1 98 ? -9.401 -2.051 4.360 1.00 98.00 98 CYS A N 1
ATOM 801 C CA . CYS A 1 98 ? -10.791 -1.611 4.240 1.00 98.00 98 CYS A CA 1
ATOM 802 C C . CYS A 1 98 ? -11.551 -1.743 5.566 1.00 98.00 98 CYS A C 1
ATOM 804 O O . CYS A 1 98 ? -12.245 -0.802 5.965 1.00 98.00 98 CYS A O 1
ATOM 806 N N . ASN A 1 99 ? -11.405 -2.879 6.253 1.00 98.12 99 ASN A N 1
ATOM 807 C CA . ASN A 1 99 ? -12.061 -3.138 7.532 1.00 98.12 99 ASN A CA 1
ATOM 808 C C . ASN A 1 99 ? -11.540 -2.187 8.625 1.00 98.12 99 ASN A C 1
ATOM 810 O O . ASN A 1 99 ? -12.324 -1.462 9.236 1.00 98.12 99 ASN A O 1
ATOM 814 N N . HIS A 1 100 ? -10.218 -2.056 8.775 1.00 97.94 100 HIS A N 1
ATOM 815 C CA . HIS A 1 100 ? -9.612 -1.135 9.738 1.00 97.94 100 HIS A CA 1
ATOM 816 C C . HIS A 1 100 ? -10.075 0.317 9.532 1.00 97.94 100 HIS A C 1
ATOM 818 O O . HIS A 1 100 ? -10.458 0.992 10.489 1.00 97.94 100 HIS A O 1
ATOM 824 N N . PHE A 1 101 ? -10.103 0.804 8.286 1.00 98.25 101 PHE A N 1
ATOM 825 C CA . PHE A 1 101 ? -10.593 2.154 7.996 1.00 98.25 101 PHE A CA 1
ATOM 826 C C . PHE A 1 101 ? -12.089 2.307 8.259 1.00 98.25 101 PHE A C 1
ATOM 828 O O . PHE A 1 101 ? -12.513 3.360 8.731 1.00 98.25 101 PHE A O 1
ATOM 835 N N . CYS A 1 102 ? -12.890 1.275 7.987 1.00 97.50 102 CYS A N 1
ATOM 836 C CA . CYS A 1 102 ? -14.313 1.266 8.310 1.00 97.50 102 CYS A CA 1
ATOM 837 C C . CYS A 1 102 ? -14.542 1.367 9.824 1.00 97.50 102 CYS A C 1
ATOM 839 O O . CYS A 1 102 ? -15.279 2.245 10.272 1.00 97.50 102 CYS A O 1
ATOM 841 N N . ASN A 1 103 ? -13.852 0.539 10.607 1.00 96.88 103 ASN A N 1
ATOM 842 C CA . ASN A 1 103 ? -13.966 0.521 12.063 1.00 96.88 103 ASN A CA 1
ATOM 843 C C . ASN A 1 103 ? -13.523 1.858 12.657 1.00 96.88 103 ASN A C 1
ATOM 845 O O . ASN A 1 103 ? -14.262 2.475 13.416 1.00 96.88 103 ASN A O 1
ATOM 849 N N . ALA A 1 104 ? -12.369 2.377 12.234 1.00 96.56 104 ALA A N 1
ATOM 850 C CA . ALA A 1 104 ? -11.859 3.651 12.727 1.00 96.56 104 ALA A CA 1
ATOM 851 C C . ALA A 1 104 ? -12.706 4.866 12.296 1.00 96.56 104 ALA A C 1
ATOM 853 O O . ALA A 1 104 ? -12.715 5.880 12.997 1.00 96.56 104 ALA A O 1
ATOM 854 N N . ALA A 1 105 ? -13.417 4.790 11.165 1.00 97.25 105 ALA A N 1
ATOM 855 C CA . ALA A 1 105 ? -14.359 5.826 10.740 1.00 97.25 105 ALA A CA 1
ATOM 856 C C . ALA A 1 105 ? -15.669 5.806 11.552 1.00 97.25 105 ALA A C 1
ATOM 858 O O . ALA A 1 105 ? -16.245 6.868 11.787 1.00 97.25 105 ALA A O 1
ATOM 859 N N . ASN A 1 106 ? -16.111 4.627 11.998 1.00 96.38 106 ASN A N 1
ATOM 860 C CA . ASN A 1 106 ? -17.355 4.432 12.751 1.00 96.38 106 ASN A CA 1
ATOM 861 C C . 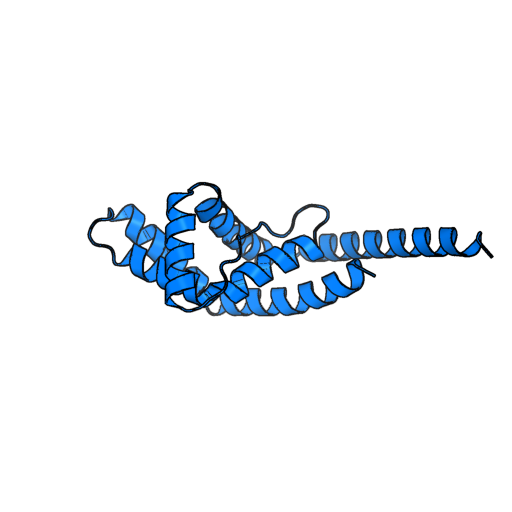ASN A 1 106 ? -17.167 4.414 14.281 1.00 96.38 106 ASN A C 1
ATOM 863 O O . ASN A 1 106 ? -18.150 4.395 15.018 1.00 96.38 106 ASN A O 1
ATOM 867 N N . ASP A 1 107 ? -15.926 4.440 14.769 1.00 95.25 107 ASP A N 1
ATOM 868 C CA . ASP A 1 107 ? -15.599 4.436 16.196 1.00 95.25 107 ASP A CA 1
ATOM 869 C C . ASP A 1 107 ? -16.026 5.749 16.875 1.00 95.25 107 ASP A C 1
ATOM 871 O O . ASP A 1 107 ? -15.368 6.789 16.749 1.00 95.25 107 ASP A O 1
ATOM 875 N N . SER A 1 108 ? -17.132 5.693 17.622 1.00 93.38 108 SER A N 1
ATOM 876 C CA . SER A 1 108 ? -17.714 6.832 18.339 1.00 93.38 108 SER A CA 1
ATOM 877 C C . SER A 1 108 ? -16.789 7.414 19.413 1.00 93.38 108 SER A C 1
ATOM 879 O O . SER A 1 108 ? -16.939 8.588 19.757 1.00 93.38 108 SER A O 1
ATOM 881 N N . THR A 1 109 ? -15.797 6.651 19.885 1.00 95.00 109 THR A N 1
ATOM 882 C CA . THR A 1 109 ? -14.821 7.096 20.891 1.00 95.00 109 THR A CA 1
ATOM 883 C C . THR A 1 109 ? -13.751 8.023 20.305 1.00 95.00 109 THR A C 1
ATOM 885 O O . THR A 1 109 ? -13.148 8.823 21.024 1.00 95.00 109 THR A O 1
ATOM 888 N N . LYS A 1 110 ? -13.516 7.971 18.985 1.00 92.62 110 LYS A N 1
ATOM 889 C CA . LYS A 1 110 ? -12.563 8.852 18.293 1.00 92.62 110 LYS A CA 1
ATOM 890 C C . LYS A 1 110 ? -13.197 10.203 17.985 1.00 92.62 110 LYS A C 1
ATOM 892 O O . LYS A 1 110 ? -14.382 10.299 17.688 1.00 92.62 110 LYS A O 1
ATOM 897 N N . ASN A 1 111 ? -12.393 11.266 17.956 1.00 96.06 111 ASN A N 1
ATOM 898 C CA . ASN A 1 111 ? -12.875 12.596 17.570 1.00 96.06 111 ASN A CA 1
ATOM 899 C C . ASN A 1 111 ? -13.307 12.669 16.087 1.00 96.06 111 ASN A C 1
ATOM 901 O O . ASN A 1 111 ? -12.846 11.899 15.240 1.00 96.06 111 ASN A O 1
ATOM 905 N N . SER A 1 112 ? -14.155 13.653 15.760 1.00 95.62 112 SER A N 1
ATOM 906 C CA . SER A 1 112 ? -14.698 13.853 14.403 1.00 95.62 112 SER A CA 1
ATOM 907 C C . SER A 1 112 ? -13.605 13.979 13.330 1.00 95.62 112 SER A C 1
ATOM 909 O O . SER A 1 112 ? -13.696 13.367 12.268 1.00 95.62 112 SER A O 1
ATOM 911 N N . LYS A 1 113 ? -12.506 14.687 13.633 1.00 96.81 113 LYS A N 1
ATOM 912 C CA . LYS A 1 113 ? -11.362 14.846 12.719 1.00 96.81 113 LYS A CA 1
ATOM 913 C C . LYS A 1 113 ? -10.731 13.502 12.338 1.00 96.81 113 LYS A C 1
ATOM 915 O O . LYS A 1 113 ? -10.440 13.269 11.168 1.00 96.81 113 LYS A O 1
ATOM 920 N N . THR A 1 114 ? -10.534 12.618 13.311 1.00 94.94 114 THR A N 1
ATOM 921 C CA . THR A 1 114 ? -9.944 11.290 13.097 1.00 94.94 114 THR A CA 1
ATOM 922 C C . THR A 1 114 ? -10.887 10.403 12.298 1.00 94.94 114 THR A C 1
ATOM 924 O O . THR A 1 114 ? -10.453 9.795 11.322 1.00 94.94 114 THR A O 1
ATOM 927 N N . ARG A 1 115 ? -12.180 10.388 12.642 1.00 97.19 115 ARG A N 1
ATOM 928 C CA . ARG A 1 115 ? -13.188 9.627 11.890 1.00 97.19 115 ARG A CA 1
ATOM 929 C C . ARG A 1 115 ? -13.257 10.072 10.427 1.00 97.19 115 ARG A C 1
ATOM 931 O O . ARG A 1 115 ? -13.176 9.240 9.528 1.00 97.19 115 ARG A O 1
ATOM 938 N N . ASN A 1 116 ? -13.283 11.383 10.178 1.00 97.38 116 ASN A N 1
ATOM 939 C CA . ASN A 1 116 ? -13.299 11.946 8.824 1.00 97.38 116 ASN A CA 1
ATOM 940 C C . ASN A 1 116 ? -12.022 11.629 8.033 1.00 97.38 116 ASN A C 1
ATOM 942 O O . ASN A 1 116 ? -12.101 11.350 6.838 1.00 97.38 116 ASN A O 1
ATOM 946 N N . LYS A 1 117 ? -10.852 11.612 8.690 1.00 96.75 117 LYS A N 1
ATOM 947 C CA . LYS A 1 117 ? -9.598 11.158 8.069 1.00 96.75 117 LYS A CA 1
ATOM 948 C C . LYS A 1 117 ? -9.728 9.716 7.572 1.00 96.75 117 LYS A C 1
ATOM 950 O O . LYS A 1 117 ? -9.442 9.453 6.408 1.00 96.75 117 LYS A O 1
ATOM 955 N N . TYR A 1 118 ? -10.169 8.796 8.431 1.00 97.44 118 TYR A N 1
ATOM 956 C CA . TYR A 1 118 ? -10.333 7.387 8.059 1.00 97.44 118 TYR A CA 1
ATOM 957 C C . TYR A 1 118 ? -11.429 7.174 7.011 1.00 97.44 118 TYR A C 1
ATOM 959 O O . TYR A 1 118 ? -11.256 6.353 6.114 1.00 97.44 118 TYR A O 1
ATOM 967 N N . LEU A 1 119 ? -12.502 7.970 7.040 1.00 97.75 119 LEU A N 1
ATOM 968 C CA . LEU A 1 119 ? -13.519 7.973 5.990 1.00 97.75 119 LEU A CA 1
ATOM 969 C C . LEU A 1 119 ? -12.936 8.393 4.631 1.00 97.75 119 LEU A C 1
ATOM 971 O O . LEU A 1 119 ? -13.229 7.759 3.620 1.00 97.75 119 LEU A O 1
ATOM 975 N N . GLY A 1 120 ? -12.096 9.431 4.601 1.00 97.62 120 GLY A N 1
ATOM 976 C CA . GLY A 1 120 ? -11.391 9.859 3.391 1.00 97.62 120 GLY A CA 1
ATOM 977 C C . GLY A 1 120 ? -10.449 8.780 2.852 1.00 97.62 120 GLY A C 1
ATOM 978 O O . GLY A 1 120 ? -10.495 8.465 1.663 1.00 97.62 120 GLY A O 1
ATOM 979 N N . LEU A 1 121 ? -9.661 8.154 3.734 1.00 97.62 121 LEU A N 1
ATOM 980 C CA . LEU A 1 121 ? -8.784 7.036 3.371 1.00 97.62 121 LEU A CA 1
ATOM 981 C C . LEU A 1 121 ? -9.576 5.849 2.813 1.00 97.62 121 LEU A C 1
ATOM 983 O O . LEU A 1 121 ? -9.204 5.315 1.774 1.00 97.62 121 LEU A O 1
ATOM 987 N N . LYS A 1 122 ? -10.696 5.478 3.447 1.00 97.44 122 LYS A N 1
ATOM 988 C CA . LYS A 1 122 ? -11.596 4.421 2.965 1.00 97.44 122 LYS A CA 1
ATOM 989 C C . LYS A 1 122 ? -12.140 4.736 1.573 1.00 97.44 122 LYS A C 1
ATOM 991 O O . LYS A 1 122 ? -12.094 3.874 0.703 1.00 97.44 122 LYS A O 1
ATOM 996 N N . LYS A 1 123 ? -12.641 5.959 1.361 1.00 97.56 123 LYS A N 1
ATOM 997 C CA . LYS A 1 123 ? -13.184 6.394 0.063 1.00 97.56 123 LYS A CA 1
ATOM 998 C C . LYS A 1 123 ? -12.140 6.304 -1.044 1.00 97.56 123 LYS A C 1
ATOM 1000 O O . LYS A 1 123 ? -12.466 5.841 -2.127 1.00 97.56 123 LYS A O 1
ATOM 1005 N N . ARG A 1 124 ? -10.900 6.720 -0.769 1.00 97.00 124 ARG A N 1
ATOM 1006 C CA . ARG A 1 124 ? -9.811 6.627 -1.747 1.00 97.00 124 ARG A CA 1
ATOM 1007 C C . ARG A 1 124 ? -9.370 5.183 -1.982 1.00 97.00 124 ARG A C 1
ATOM 1009 O O . ARG A 1 124 ? -9.227 4.802 -3.132 1.00 97.00 124 ARG A O 1
ATOM 1016 N N . LEU A 1 125 ? -9.198 4.387 -0.924 1.00 97.44 125 LEU A N 1
ATOM 1017 C CA . LEU A 1 125 ? -8.784 2.981 -1.024 1.00 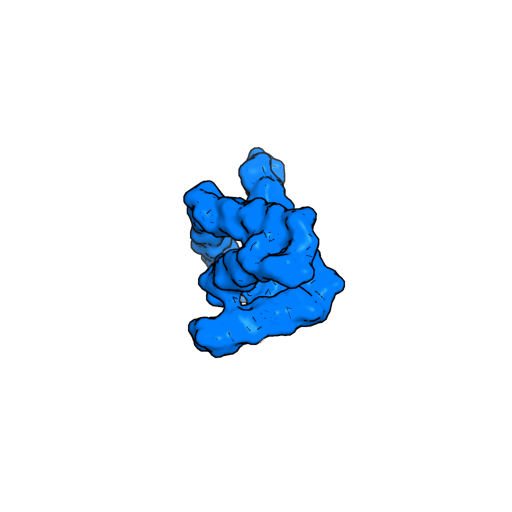97.44 125 LEU A CA 1
ATOM 1018 C C . LEU A 1 125 ? -9.782 2.142 -1.838 1.00 97.44 125 LEU A C 1
ATOM 1020 O O . LEU A 1 125 ? -9.375 1.261 -2.582 1.00 97.44 125 LEU A O 1
ATOM 1024 N N . ALA A 1 126 ? -11.078 2.417 -1.690 1.00 96.06 126 ALA A N 1
ATOM 1025 C CA . ALA A 1 126 ? -12.149 1.709 -2.387 1.00 96.06 126 ALA A CA 1
ATOM 1026 C C . ALA A 1 126 ? -12.588 2.390 -3.698 1.00 96.06 126 ALA A C 1
ATOM 1028 O O . ALA A 1 126 ? -13.607 1.998 -4.265 1.00 96.06 126 ALA A O 1
ATOM 1029 N N . SER A 1 127 ? -11.878 3.426 -4.163 1.00 97.12 127 SER A N 1
ATOM 1030 C CA . SER A 1 127 ? -12.241 4.103 -5.410 1.00 97.12 127 SER A CA 1
ATOM 1031 C C . SER A 1 127 ? -11.883 3.217 -6.613 1.00 97.12 127 SER A C 1
ATOM 1033 O O . SER A 1 127 ? -10.815 2.596 -6.597 1.00 97.12 127 SER A O 1
ATOM 1035 N N . PRO A 1 128 ? -12.731 3.137 -7.656 1.00 95.75 128 PRO A N 1
ATOM 1036 C CA . PRO A 1 128 ? -12.448 2.312 -8.832 1.00 95.75 128 PRO A CA 1
ATOM 1037 C C . PRO A 1 128 ? -11.111 2.652 -9.491 1.00 95.75 128 PRO A C 1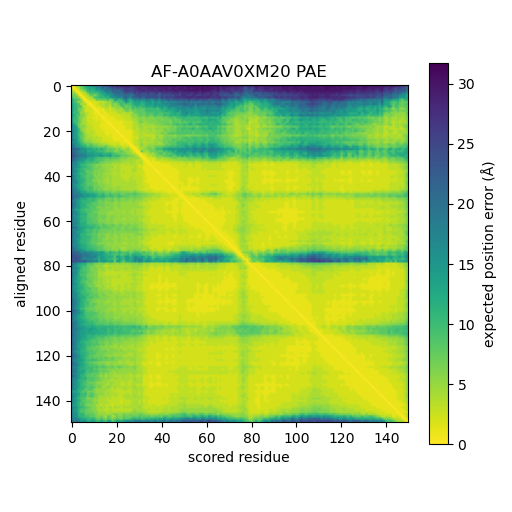
ATOM 1039 O O . PRO A 1 128 ? -10.397 1.756 -9.935 1.00 95.75 128 PRO A O 1
ATOM 1042 N N . GLU A 1 129 ? -10.746 3.936 -9.502 1.00 93.06 129 GLU A N 1
ATOM 1043 C CA . GLU A 1 129 ? -9.482 4.425 -10.051 1.00 93.06 129 GLU A CA 1
ATOM 1044 C C . GLU A 1 129 ? -8.303 3.848 -9.268 1.00 93.06 129 GLU A C 1
ATOM 1046 O O . GLU A 1 129 ? -7.420 3.236 -9.855 1.00 93.06 129 GLU A O 1
ATOM 1051 N N . PHE A 1 130 ? -8.319 3.956 -7.933 1.00 94.12 130 PHE A N 1
ATOM 1052 C CA . PHE A 1 130 ? -7.223 3.438 -7.117 1.00 94.12 130 PHE A CA 1
ATOM 1053 C C . PHE A 1 130 ? -7.112 1.912 -7.192 1.00 94.12 130 PHE A C 1
ATOM 1055 O O . PHE A 1 130 ? -6.005 1.385 -7.239 1.00 94.12 130 PHE A O 1
ATOM 1062 N N . VAL A 1 131 ? -8.238 1.195 -7.196 1.00 95.88 131 VAL A N 1
ATOM 1063 C CA . VAL A 1 131 ? -8.237 -0.272 -7.299 1.00 95.88 131 VAL A CA 1
ATOM 1064 C C . VAL A 1 131 ? -7.685 -0.721 -8.656 1.00 95.88 131 VAL A C 1
ATOM 1066 O O . VAL A 1 131 ? -6.899 -1.667 -8.704 1.00 95.88 131 VAL A O 1
ATOM 1069 N N . SER A 1 132 ? -8.037 -0.016 -9.735 1.00 94.38 132 SER A N 1
ATOM 1070 C CA . SER A 1 132 ? -7.506 -0.282 -11.078 1.00 94.38 132 SER A CA 1
ATOM 1071 C C . SER A 1 132 ? -6.007 0.006 -11.152 1.00 94.38 132 SER A C 1
ATOM 1073 O O . SER A 1 132 ? -5.249 -0.844 -11.613 1.00 94.38 132 SER A O 1
ATOM 1075 N N . ASP A 1 133 ? -5.568 1.155 -10.626 1.00 92.81 133 ASP A N 1
ATOM 1076 C CA . ASP A 1 133 ? -4.149 1.514 -10.545 1.00 92.81 133 ASP A CA 1
ATOM 1077 C C . ASP A 1 133 ? -3.363 0.476 -9.732 1.00 92.81 133 ASP A C 1
ATOM 1079 O O . ASP A 1 133 ? -2.275 0.065 -10.124 1.00 92.81 133 ASP A O 1
ATOM 1083 N N . LEU A 1 134 ? -3.915 0.017 -8.603 1.00 95.38 134 LEU A N 1
ATOM 1084 C CA . LEU A 1 134 ? -3.275 -0.978 -7.748 1.00 95.38 134 LEU A CA 1
ATOM 1085 C C . LEU A 1 134 ? -3.109 -2.321 -8.470 1.00 95.38 134 LEU A C 1
ATOM 1087 O O . LEU A 1 134 ? -2.029 -2.901 -8.392 1.00 95.38 134 LEU A O 1
ATOM 1091 N N . GLY A 1 135 ? -4.143 -2.790 -9.175 1.00 95.44 135 GLY A N 1
ATOM 1092 C CA . GLY A 1 135 ? -4.083 -4.020 -9.969 1.00 95.44 135 GLY A CA 1
ATOM 1093 C C . GLY A 1 135 ? -3.065 -3.924 -11.106 1.00 95.44 135 GLY A C 1
ATOM 1094 O O . GLY A 1 135 ? -2.184 -4.772 -11.213 1.00 95.44 135 GLY A O 1
ATOM 1095 N N . LEU A 1 136 ? -3.101 -2.833 -11.876 1.00 92.94 136 LEU A N 1
ATOM 1096 C CA . LEU A 1 136 ? -2.137 -2.586 -12.950 1.00 92.94 136 LEU A CA 1
ATOM 1097 C C . LEU A 1 136 ? -0.696 -2.557 -12.422 1.00 92.94 136 LEU A C 1
ATOM 1099 O O . LEU A 1 136 ? 0.201 -3.174 -12.992 1.00 92.94 136 LEU A O 1
ATOM 1103 N N . MET A 1 137 ? -0.468 -1.866 -11.303 1.00 92.19 137 MET A N 1
ATOM 1104 C CA . MET A 1 137 ? 0.851 -1.798 -10.676 1.00 92.19 137 MET A CA 1
AT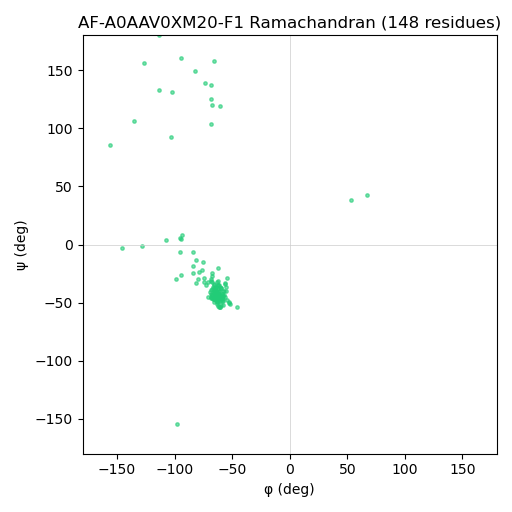OM 1105 C C . MET A 1 137 ? 1.290 -3.147 -10.110 1.00 92.19 137 MET A C 1
ATOM 1107 O O . MET A 1 137 ? 2.488 -3.428 -10.111 1.00 92.19 137 MET A O 1
ATOM 1111 N N . CYS A 1 138 ? 0.359 -3.983 -9.640 1.00 93.56 138 CYS A N 1
ATOM 1112 C CA . CYS A 1 138 ? 0.669 -5.351 -9.250 1.00 93.56 138 CYS A CA 1
ATOM 1113 C C . CYS A 1 138 ? 1.226 -6.143 -10.438 1.00 93.56 138 CYS A C 1
ATOM 1115 O O . CYS A 1 138 ? 2.337 -6.662 -10.344 1.00 93.56 138 CYS A O 1
ATOM 1117 N N . ASP A 1 139 ? 0.495 -6.167 -11.551 1.00 93.19 139 ASP A N 1
ATOM 1118 C CA . ASP A 1 139 ? 0.857 -6.948 -12.736 1.00 93.19 139 ASP A CA 1
ATOM 1119 C C . ASP A 1 139 ? 2.181 -6.461 -13.342 1.00 93.19 139 ASP A C 1
ATOM 1121 O O . ASP A 1 139 ? 3.114 -7.240 -13.543 1.00 93.19 139 ASP A O 1
ATOM 1125 N N . CYS A 1 140 ? 2.322 -5.147 -13.556 1.00 90.56 140 CYS A N 1
ATOM 1126 C CA . CYS A 1 140 ? 3.535 -4.581 -14.143 1.00 90.56 140 CYS A CA 1
ATOM 1127 C C . CYS A 1 140 ? 4.770 -4.800 -13.259 1.00 90.56 140 CYS A C 1
ATOM 1129 O O . CYS A 1 140 ? 5.828 -5.191 -13.755 1.00 90.56 140 CYS A O 1
ATOM 1131 N N . LEU A 1 141 ? 4.673 -4.538 -11.951 1.00 90.50 141 LEU A N 1
ATOM 1132 C CA . LEU A 1 141 ? 5.834 -4.650 -11.066 1.00 90.50 141 LEU A CA 1
ATOM 1133 C C . LEU A 1 141 ? 6.214 -6.093 -10.773 1.00 90.50 141 LEU A C 1
ATOM 1135 O O . LEU A 1 141 ? 7.394 -6.347 -10.538 1.00 90.50 141 LEU A O 1
ATOM 1139 N N . GLN A 1 142 ? 5.266 -7.029 -10.795 1.00 92.56 142 GLN A N 1
ATOM 1140 C CA . GLN A 1 142 ? 5.579 -8.445 -10.669 1.00 92.56 142 GLN A CA 1
ATOM 1141 C C . GLN A 1 142 ? 6.500 -8.890 -11.808 1.00 92.56 142 GLN A C 1
ATOM 1143 O O . GLN A 1 142 ? 7.599 -9.374 -11.531 1.00 92.56 142 GLN A O 1
ATOM 1148 N N . GLU A 1 143 ? 6.107 -8.644 -13.059 1.00 90.88 143 GLU A N 1
ATOM 1149 C CA . GLU A 1 143 ? 6.900 -9.009 -14.238 1.00 90.88 143 GLU A CA 1
ATOM 1150 C C . GLU A 1 143 ? 8.266 -8.318 -14.243 1.00 90.88 143 GLU A C 1
ATOM 1152 O O . GLU A 1 143 ? 9.311 -8.964 -14.361 1.00 90.88 143 GLU A O 1
ATOM 1157 N N . LEU A 1 144 ? 8.286 -7.002 -14.009 1.00 88.00 144 LEU A N 1
ATOM 1158 C CA . LEU A 1 144 ? 9.535 -6.247 -13.946 1.00 88.00 144 LEU A CA 1
ATOM 1159 C C . LEU A 1 144 ? 10.440 -6.737 -12.803 1.00 88.00 144 LEU A C 1
ATOM 1161 O O . LEU A 1 144 ? 11.660 -6.745 -12.958 1.00 88.00 144 LEU A O 1
ATOM 1165 N N . SER A 1 145 ? 9.873 -7.168 -11.669 1.00 88.44 145 SER A N 1
ATOM 1166 C CA . SER A 1 145 ? 10.655 -7.687 -10.540 1.00 88.44 145 SER A CA 1
ATOM 1167 C C . SER A 1 145 ? 11.283 -9.046 -10.822 1.00 88.44 145 SER A C 1
ATOM 1169 O O . SER A 1 145 ? 12.361 -9.333 -10.304 1.00 88.44 145 SER A O 1
ATOM 1171 N N . ILE A 1 146 ? 10.632 -9.884 -11.631 1.00 86.75 146 ILE A N 1
ATOM 1172 C CA . ILE A 1 146 ? 11.200 -11.159 -12.073 1.00 86.75 146 ILE A CA 1
ATOM 1173 C C . ILE A 1 146 ? 12.399 -10.872 -12.975 1.00 86.75 146 ILE A C 1
ATOM 1175 O O . ILE A 1 146 ? 13.475 -11.412 -12.737 1.00 86.75 146 ILE A O 1
ATOM 1179 N N . LEU A 1 147 ? 12.239 -9.959 -13.937 1.00 83.00 147 LEU A N 1
ATOM 1180 C CA . LEU A 1 147 ? 13.305 -9.557 -14.857 1.00 83.00 147 LEU A CA 1
ATOM 1181 C C . LEU A 1 147 ? 14.482 -8.883 -14.140 1.00 83.00 147 LEU A C 1
ATOM 1183 O O . LEU A 1 147 ? 15.626 -9.127 -14.499 1.00 83.00 147 LEU A O 1
ATOM 1187 N N . SER A 1 148 ? 14.231 -8.071 -13.107 1.00 78.19 148 SER A N 1
ATOM 1188 C CA . SER A 1 148 ? 15.293 -7.360 -12.379 1.00 78.19 148 SER A CA 1
ATOM 1189 C C . SER A 1 148 ? 16.106 -8.238 -11.420 1.00 78.19 148 SER A C 1
ATOM 1191 O O . SER A 1 148 ? 17.122 -7.780 -10.901 1.00 78.19 148 SER A O 1
ATOM 1193 N N . ASN A 1 149 ? 15.618 -9.442 -11.102 1.00 71.12 149 ASN A N 1
ATOM 1194 C CA . ASN A 1 149 ? 16.240 -10.378 -10.155 1.00 71.12 149 ASN A CA 1
ATOM 1195 C C . ASN A 1 149 ? 16.896 -11.590 -10.843 1.00 71.12 149 ASN A C 1
ATOM 1197 O O . ASN A 1 149 ? 17.357 -12.490 -10.137 1.00 71.12 149 ASN A O 1
ATOM 1201 N N . GLN A 1 150 ? 16.903 -11.632 -12.179 1.00 57.97 150 GLN A N 1
ATOM 1202 C CA . GLN A 1 150 ? 17.719 -12.573 -12.950 1.00 57.97 150 GLN A CA 1
ATOM 1203 C C . GLN A 1 150 ? 19.180 -12.141 -12.916 1.00 57.97 150 GLN A C 1
ATOM 1205 O O . GLN A 1 150 ? 20.016 -13.054 -12.757 1.00 57.97 150 GLN A O 1
#